Protein AF-A0A423PFV4-F1 (afdb_monomer_lite)

Organism: NCBI:txid856730

Radius of gyration: 37.33 Å; chains: 1; bounding box: 55×30×135 Å

Structure (mmCIF, N/CA/C/O backbone):
data_AF-A0A423PFV4-F1
#
_entry.id   AF-A0A423PFV4-F1
#
loop_
_atom_site.group_PDB
_atom_site.id
_atom_site.type_symbol
_atom_site.label_atom_id
_atom_site.label_alt_id
_atom_site.label_comp_id
_atom_site.label_asym_id
_atom_site.label_entity_id
_atom_site.label_seq_id
_atom_site.pdbx_PDB_ins_code
_atom_site.Cartn_x
_atom_site.Cartn_y
_atom_site.Cartn_z
_atom_site.occupancy
_atom_site.B_iso_or_equiv
_atom_site.auth_seq_id
_atom_site.auth_comp_id
_atom_site.auth_asym_id
_atom_site.auth_atom_id
_atom_site.pdbx_PDB_model_num
ATOM 1 N N . MET A 1 1 ? 31.514 -21.664 -90.591 1.00 40.03 1 MET A N 1
ATOM 2 C CA . MET A 1 1 ? 32.491 -20.873 -89.816 1.00 40.03 1 MET A CA 1
ATOM 3 C C . MET A 1 1 ? 31.878 -20.467 -88.483 1.00 40.03 1 MET A C 1
ATOM 5 O O . MET A 1 1 ? 30.821 -19.861 -88.475 1.00 40.03 1 MET A O 1
ATOM 9 N N . ARG A 1 2 ? 32.569 -20.837 -87.400 1.00 50.03 2 ARG A N 1
ATOM 10 C CA . ARG A 1 2 ? 32.668 -20.169 -86.090 1.00 50.03 2 ARG A CA 1
ATOM 11 C C . ARG A 1 2 ? 31.406 -19.922 -85.230 1.00 50.03 2 ARG A C 1
ATOM 13 O O . ARG A 1 2 ? 30.840 -18.842 -85.202 1.00 50.03 2 ARG A O 1
ATOM 20 N N . ASN A 1 3 ? 31.165 -20.932 -84.391 1.00 45.50 3 ASN A N 1
ATOM 21 C CA . ASN A 1 3 ? 31.137 -20.880 -82.919 1.00 45.50 3 ASN A CA 1
ATOM 22 C C . ASN A 1 3 ? 29.917 -20.310 -82.173 1.00 45.50 3 ASN A C 1
ATOM 24 O O . ASN A 1 3 ? 29.830 -19.129 -81.852 1.00 45.50 3 ASN A O 1
ATOM 28 N N . ARG A 1 4 ? 29.100 -21.278 -81.731 1.00 54.50 4 ARG A N 1
ATOM 29 C CA . ARG A 1 4 ? 28.407 -21.375 -80.436 1.00 54.50 4 ARG A CA 1
ATOM 30 C C . ARG A 1 4 ? 28.974 -20.466 -79.334 1.00 54.50 4 ARG A C 1
ATOM 32 O O . ARG A 1 4 ? 30.129 -20.620 -78.939 1.00 54.50 4 ARG A O 1
ATOM 39 N N . ARG A 1 5 ? 28.084 -19.691 -78.712 1.00 53.75 5 ARG A N 1
ATOM 40 C CA . ARG A 1 5 ? 28.110 -19.421 -77.269 1.00 53.75 5 ARG A CA 1
ATOM 41 C C . ARG A 1 5 ? 26.719 -19.673 -76.694 1.00 53.75 5 ARG A C 1
ATOM 43 O O . ARG A 1 5 ? 25.853 -18.811 -76.685 1.00 53.75 5 ARG A O 1
ATOM 50 N N . ILE A 1 6 ? 26.532 -20.920 -76.272 1.00 57.88 6 ILE A N 1
ATOM 51 C CA . ILE A 1 6 ? 25.675 -21.274 -75.140 1.00 57.88 6 ILE A CA 1
ATOM 52 C C . ILE A 1 6 ? 26.261 -20.539 -73.926 1.00 57.88 6 ILE A C 1
ATOM 54 O O . ILE A 1 6 ? 27.484 -20.503 -73.805 1.00 57.88 6 ILE A O 1
ATOM 58 N N . ILE A 1 7 ? 25.426 -19.953 -73.072 1.00 56.88 7 ILE A N 1
ATOM 59 C CA . ILE A 1 7 ? 25.386 -20.242 -71.630 1.00 56.88 7 ILE A CA 1
ATOM 60 C C . ILE A 1 7 ? 24.150 -19.545 -71.054 1.00 56.88 7 ILE A C 1
ATOM 62 O O . ILE A 1 7 ? 24.036 -18.325 -70.983 1.00 56.88 7 ILE A O 1
ATOM 66 N N . ILE A 1 8 ? 23.207 -20.413 -70.704 1.00 55.19 8 ILE A N 1
ATOM 67 C CA . ILE A 1 8 ? 22.119 -20.227 -69.757 1.00 55.19 8 ILE A CA 1
ATOM 68 C C . ILE A 1 8 ? 22.717 -19.696 -68.450 1.00 55.19 8 ILE A C 1
ATOM 70 O O . ILE A 1 8 ? 23.653 -20.288 -67.921 1.00 55.19 8 ILE A O 1
ATOM 74 N N . GLY A 1 9 ? 22.173 -18.599 -67.934 1.00 46.44 9 GLY A N 1
ATOM 75 C CA . GLY A 1 9 ? 22.637 -17.978 -66.696 1.00 46.44 9 GLY A CA 1
ATOM 76 C C . GLY A 1 9 ? 21.527 -17.213 -65.989 1.00 46.44 9 GLY A C 1
ATOM 77 O O . GLY A 1 9 ? 21.740 -16.089 -65.555 1.00 46.44 9 GLY A O 1
ATOM 78 N N . ALA A 1 10 ? 20.325 -17.791 -65.911 1.00 54.00 10 ALA A N 1
ATOM 79 C CA . ALA A 1 10 ? 19.320 -17.347 -64.950 1.00 54.00 10 ALA A CA 1
ATOM 80 C C . ALA A 1 10 ? 19.696 -17.928 -63.579 1.00 54.00 10 ALA A C 1
ATOM 82 O O . ALA A 1 10 ? 19.162 -18.946 -63.142 1.00 54.00 10 ALA A O 1
ATOM 83 N N . THR A 1 11 ? 20.699 -17.327 -62.943 1.00 52.94 11 THR A N 1
ATOM 84 C CA . THR A 1 11 ? 21.116 -17.693 -61.593 1.00 52.94 11 THR A CA 1
ATOM 85 C C . THR A 1 11 ? 20.102 -17.112 -60.616 1.00 52.94 11 THR A C 1
ATOM 87 O O . THR A 1 11 ? 20.085 -15.912 -60.347 1.00 52.94 11 THR A O 1
ATOM 90 N N . LEU A 1 12 ? 19.235 -17.986 -60.108 1.00 53.91 12 LEU A N 1
ATOM 91 C CA . LEU A 1 12 ? 18.475 -17.792 -58.879 1.00 53.91 12 LEU A CA 1
ATOM 92 C C . LEU A 1 12 ? 19.445 -17.415 -57.751 1.00 53.91 12 LEU A C 1
ATOM 94 O O . LEU A 1 12 ? 20.110 -18.284 -57.189 1.00 53.91 12 LEU A O 1
ATOM 98 N N . VAL A 1 13 ? 19.523 -16.128 -57.409 1.00 54.84 13 VAL A N 1
ATOM 99 C CA . VAL A 1 13 ? 20.066 -15.710 -56.115 1.00 54.84 13 VAL A CA 1
ATOM 100 C C . VAL A 1 13 ? 18.908 -15.679 -55.132 1.00 54.84 13 VAL A C 1
ATOM 102 O O . VAL A 1 13 ? 18.051 -14.798 -55.137 1.00 54.84 13 VAL A O 1
ATOM 105 N N . ALA A 1 14 ? 18.898 -16.756 -54.358 1.00 52.38 14 ALA A N 1
ATOM 106 C CA . ALA A 1 14 ? 18.141 -17.015 -53.156 1.00 52.38 14 ALA A CA 1
ATOM 107 C C . ALA A 1 14 ? 17.881 -15.776 -52.281 1.00 52.38 14 ALA A C 1
ATOM 109 O O . ALA A 1 14 ? 18.788 -15.001 -51.992 1.00 52.38 14 ALA A O 1
ATOM 110 N N . ALA A 1 15 ? 16.643 -15.697 -51.785 1.00 53.16 15 ALA A N 1
ATOM 111 C CA . ALA A 1 15 ? 16.327 -15.354 -50.398 1.00 53.16 15 ALA A CA 1
ATOM 112 C C . ALA A 1 15 ? 17.091 -14.156 -49.794 1.00 53.16 15 ALA A C 1
ATOM 114 O O . ALA A 1 15 ? 17.645 -14.235 -48.702 1.00 53.16 15 ALA A O 1
ATOM 115 N N . GLY A 1 16 ? 17.095 -13.020 -50.487 1.00 49.88 16 GLY A N 1
ATOM 116 C CA . GLY A 1 16 ? 17.572 -11.758 -49.935 1.00 49.88 16 GLY A CA 1
ATOM 117 C C . GLY A 1 16 ? 16.471 -11.051 -49.151 1.00 49.88 16 GLY A C 1
ATOM 118 O O . GLY A 1 16 ? 15.754 -10.236 -49.719 1.00 49.88 16 GLY A O 1
ATOM 119 N N . GLY A 1 17 ? 16.354 -11.339 -47.852 1.00 48.38 17 GLY A N 1
ATOM 120 C CA . GLY A 1 17 ? 15.793 -10.362 -46.914 1.00 48.38 17 GLY A CA 1
ATOM 121 C C . GLY A 1 17 ? 14.373 -10.586 -46.388 1.00 48.38 17 GLY A C 1
ATOM 122 O O . GLY A 1 17 ? 13.693 -9.614 -46.090 1.00 48.38 17 GLY A O 1
ATOM 123 N N . LEU A 1 18 ? 13.968 -11.828 -46.103 1.00 47.91 18 LEU A N 1
ATOM 124 C CA . LEU A 1 18 ? 12.996 -12.097 -45.019 1.00 47.91 18 LEU A CA 1
ATOM 125 C C . LEU A 1 18 ? 13.606 -11.854 -43.612 1.00 47.91 18 LEU A C 1
ATOM 127 O O . LEU A 1 18 ? 13.086 -12.317 -42.607 1.00 47.91 18 LEU A O 1
ATOM 131 N N . LEU A 1 19 ? 14.719 -11.115 -43.527 1.00 53.31 19 LEU A N 1
ATOM 132 C CA . LEU A 1 19 ? 15.426 -10.751 -42.293 1.00 53.31 19 LEU A CA 1
ATOM 133 C C . LEU A 1 19 ? 14.998 -9.372 -41.751 1.00 53.31 19 LEU A C 1
ATOM 135 O O . LEU A 1 19 ? 15.660 -8.821 -40.880 1.00 53.31 19 LEU A O 1
ATOM 139 N N . GLY A 1 20 ? 13.916 -8.793 -42.284 1.00 48.53 20 GLY A N 1
ATOM 140 C CA . GLY A 1 20 ? 13.358 -7.510 -41.831 1.00 48.53 20 GLY A CA 1
ATOM 141 C C . GLY A 1 20 ? 12.193 -7.633 -40.846 1.00 48.53 20 GLY A C 1
ATOM 142 O O . GLY A 1 20 ? 11.811 -6.647 -40.226 1.00 48.53 20 GLY A O 1
ATOM 143 N N . THR A 1 21 ? 11.641 -8.830 -40.668 1.00 51.78 21 THR A N 1
ATOM 144 C CA . THR A 1 21 ? 10.701 -9.127 -39.588 1.00 51.78 21 THR A CA 1
ATOM 145 C C . THR A 1 21 ? 11.413 -10.068 -38.640 1.00 51.78 21 THR A C 1
ATOM 147 O O . THR A 1 21 ? 11.159 -11.271 -38.642 1.00 51.78 21 THR A O 1
ATOM 150 N N . GLY A 1 22 ? 12.336 -9.530 -37.836 1.00 50.84 22 GLY A N 1
ATOM 151 C CA . GLY A 1 22 ? 12.558 -10.132 -36.530 1.00 50.84 22 GLY A CA 1
ATOM 152 C C . GLY A 1 22 ? 11.166 -10.283 -35.941 1.00 50.84 22 GLY A C 1
ATOM 153 O O . GLY A 1 22 ? 10.487 -9.282 -35.704 1.00 50.84 22 GLY A O 1
ATOM 154 N N . THR A 1 23 ? 10.680 -11.521 -35.882 1.00 50.44 23 THR A N 1
ATOM 155 C CA . THR A 1 23 ? 9.460 -11.870 -35.174 1.00 50.44 23 THR A CA 1
ATOM 156 C C . THR A 1 23 ? 9.507 -11.075 -33.886 1.00 50.44 23 THR A C 1
ATOM 158 O O . THR A 1 23 ? 10.529 -11.099 -33.197 1.00 50.44 23 THR A O 1
ATOM 161 N N . ALA A 1 24 ? 8.467 -10.294 -33.615 1.00 55.41 24 ALA A N 1
ATOM 162 C CA . ALA A 1 24 ? 8.309 -9.615 -32.346 1.00 55.41 24 ALA A CA 1
ATOM 163 C C . ALA A 1 24 ? 8.120 -10.686 -31.255 1.00 55.41 24 ALA A C 1
ATOM 165 O O . ALA A 1 24 ? 7.041 -10.832 -30.701 1.00 55.41 24 ALA A O 1
ATOM 166 N N . LEU A 1 25 ? 9.169 -11.461 -30.969 1.00 58.56 25 LEU A N 1
ATOM 167 C CA . LEU A 1 25 ? 9.306 -12.415 -29.870 1.00 58.56 25 LEU A CA 1
ATOM 168 C C . LEU A 1 25 ? 9.602 -11.628 -28.590 1.00 58.56 25 LEU A C 1
ATOM 170 O O . LEU A 1 25 ? 10.516 -11.933 -27.837 1.00 58.56 25 LEU A O 1
ATOM 174 N N . GLY A 1 26 ? 8.921 -10.497 -28.421 1.00 66.94 26 GLY A N 1
ATOM 175 C CA . GLY A 1 26 ? 9.144 -9.588 -27.318 1.00 66.94 26 GLY A CA 1
ATOM 176 C C . GLY A 1 26 ? 8.189 -9.922 -26.192 1.00 66.94 26 GLY A C 1
ATOM 177 O O . GLY A 1 26 ? 7.094 -9.354 -26.169 1.00 66.94 26 GLY A O 1
ATOM 178 N N . TYR A 1 27 ? 8.625 -10.788 -25.274 1.00 85.81 27 TYR A N 1
ATOM 179 C CA . TYR A 1 27 ? 7.852 -11.292 -24.136 1.00 85.81 27 TYR A CA 1
ATOM 180 C C . TYR A 1 27 ? 6.508 -11.911 -24.564 1.00 85.81 27 TYR A C 1
ATOM 182 O O . TYR A 1 27 ? 5.497 -11.206 -24.677 1.00 85.81 27 TYR A O 1
ATOM 190 N N . ASP A 1 28 ? 6.515 -13.225 -24.813 1.00 93.19 28 ASP A N 1
ATOM 191 C CA . ASP A 1 28 ? 5.327 -14.032 -25.145 1.00 93.19 28 ASP A CA 1
ATOM 192 C C . ASP A 1 28 ? 4.762 -14.825 -23.949 1.00 93.19 28 ASP A C 1
ATOM 194 O O . ASP A 1 28 ? 3.691 -15.423 -24.051 1.00 93.19 28 ASP A O 1
ATOM 198 N N . GLY A 1 29 ? 5.456 -14.781 -22.806 1.00 94.06 29 GLY A N 1
ATOM 199 C CA . GLY A 1 29 ? 5.053 -15.424 -21.557 1.00 94.06 29 GLY A CA 1
ATOM 200 C C . GLY A 1 29 ? 5.352 -16.923 -21.474 1.00 94.06 29 GLY A C 1
ATOM 201 O O . GLY A 1 29 ? 4.855 -17.572 -20.557 1.00 94.06 29 GLY A O 1
ATOM 202 N N . THR A 1 30 ? 6.127 -17.485 -22.407 1.00 94.19 30 THR A N 1
ATOM 203 C CA . THR A 1 30 ? 6.438 -18.926 -22.447 1.00 94.19 30 THR A CA 1
ATOM 204 C C . THR A 1 30 ? 7.862 -19.274 -22.017 1.00 94.19 30 THR A C 1
ATOM 206 O O . THR A 1 30 ? 8.136 -20.432 -21.700 1.00 94.19 30 THR A O 1
ATOM 209 N N . ASN A 1 31 ? 8.761 -18.289 -21.968 1.00 93.19 31 ASN A N 1
ATOM 210 C CA . ASN A 1 31 ? 10.117 -18.456 -21.463 1.00 93.19 31 ASN A CA 1
ATOM 211 C C . ASN A 1 31 ? 10.148 -18.186 -19.953 1.00 93.19 31 ASN A C 1
ATOM 213 O O . ASN A 1 31 ? 9.885 -17.066 -19.521 1.00 93.19 31 ASN A O 1
ATOM 217 N N . CYS A 1 32 ? 10.438 -19.212 -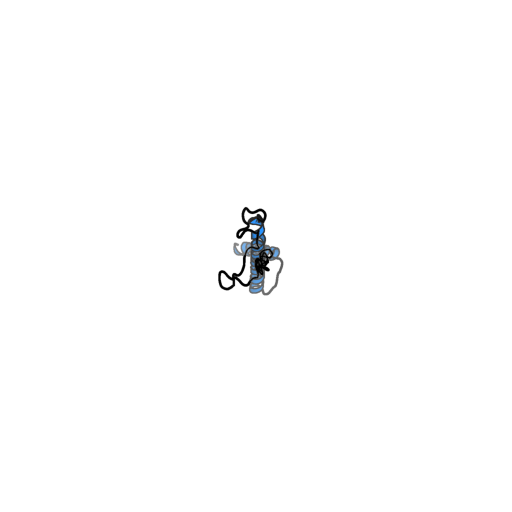19.153 1.00 95.25 32 CYS A N 1
ATOM 218 C CA . CYS A 1 32 ? 10.440 -19.115 -17.695 1.00 95.25 32 CYS A CA 1
ATOM 219 C C . CYS A 1 32 ? 11.842 -19.355 -17.132 1.00 95.25 32 CYS A C 1
ATOM 221 O O . CYS A 1 32 ? 12.425 -20.410 -17.382 1.00 95.25 32 CYS A O 1
ATOM 223 N N . GLU A 1 33 ? 12.355 -18.394 -16.358 1.00 94.62 33 GLU A N 1
ATOM 224 C CA . GLU A 1 33 ? 13.633 -18.510 -15.638 1.00 94.62 33 GLU A CA 1
ATOM 225 C C . GLU A 1 33 ? 13.556 -19.634 -14.597 1.00 94.62 33 GLU A C 1
ATOM 227 O O . GLU A 1 33 ? 14.447 -20.476 -14.487 1.00 94.62 33 GLU A O 1
ATOM 232 N N . GLU A 1 34 ? 12.427 -19.689 -13.893 1.00 96.75 34 GLU A N 1
ATOM 233 C CA . GLU A 1 34 ? 12.075 -20.732 -12.940 1.00 96.75 34 GLU A CA 1
ATOM 234 C C . GLU A 1 34 ? 10.555 -21.000 -12.967 1.00 96.75 34 GLU A C 1
ATOM 236 O O . GLU A 1 34 ? 9.790 -20.200 -13.521 1.00 96.75 34 GLU A O 1
ATOM 241 N N . PRO A 1 35 ? 10.065 -22.130 -12.414 1.00 97.88 35 PRO A N 1
ATOM 242 C CA . PRO A 1 35 ? 8.638 -22.447 -12.420 1.00 97.88 35 PRO A CA 1
ATOM 243 C C . PRO A 1 35 ? 7.779 -21.333 -11.799 1.00 97.88 35 PRO A C 1
ATOM 245 O O . PRO A 1 35 ? 7.847 -21.073 -10.603 1.00 97.88 35 PRO A O 1
ATOM 248 N N . GLY A 1 36 ? 6.930 -20.702 -12.617 1.00 96.81 36 GLY A N 1
ATOM 249 C CA . GLY A 1 36 ? 6.053 -19.598 -12.204 1.00 96.81 36 GLY A CA 1
ATOM 250 C C . GLY A 1 36 ? 6.626 -18.192 -12.430 1.00 96.81 36 GLY A C 1
ATOM 251 O O . GLY A 1 36 ? 5.881 -17.223 -12.291 1.00 96.81 36 GLY A O 1
ATOM 252 N N . MET A 1 37 ? 7.893 -18.067 -12.842 1.00 96.56 37 MET A N 1
ATOM 253 C CA . MET A 1 37 ? 8.542 -16.798 -13.184 1.00 96.56 37 MET A CA 1
ATOM 254 C C . MET A 1 37 ? 8.882 -16.761 -14.679 1.00 96.56 37 MET A C 1
ATOM 256 O O . MET A 1 37 ? 9.948 -17.197 -15.102 1.00 96.56 37 MET A O 1
ATOM 260 N N . CYS A 1 38 ? 7.955 -16.237 -15.483 1.00 96.19 38 CYS A N 1
ATOM 261 C CA . CYS A 1 38 ? 8.095 -16.157 -16.946 1.00 96.19 38 CYS A CA 1
ATOM 262 C C . CYS A 1 38 ? 8.195 -14.724 -17.470 1.00 96.19 38 CYS A C 1
ATOM 264 O O . CYS A 1 38 ? 7.923 -14.469 -18.637 1.00 96.19 38 CYS A O 1
ATOM 266 N N . TRP A 1 39 ? 8.492 -13.770 -16.585 1.00 96.00 39 TRP A N 1
ATOM 267 C CA . TRP A 1 39 ? 8.574 -12.358 -16.935 1.00 96.00 39 TRP A CA 1
ATOM 268 C C . TRP A 1 39 ? 9.859 -12.058 -17.713 1.00 96.00 39 TRP A C 1
ATOM 270 O O . TRP A 1 39 ? 10.937 -12.485 -17.315 1.00 96.00 39 TRP A O 1
ATOM 280 N N . GLU A 1 40 ? 9.746 -11.261 -18.777 1.00 94.62 40 GLU A N 1
ATOM 281 C CA . GLU A 1 40 ? 10.882 -10.764 -19.559 1.00 94.62 40 GLU A CA 1
ATOM 282 C C . GLU A 1 40 ? 10.665 -9.283 -19.924 1.00 94.62 40 GLU A C 1
ATOM 284 O O . GLU A 1 40 ? 9.528 -8.870 -20.205 1.00 94.62 40 GLU A O 1
ATOM 289 N N . PRO A 1 41 ? 11.724 -8.454 -19.996 1.00 95.06 41 PRO A N 1
ATOM 290 C CA . P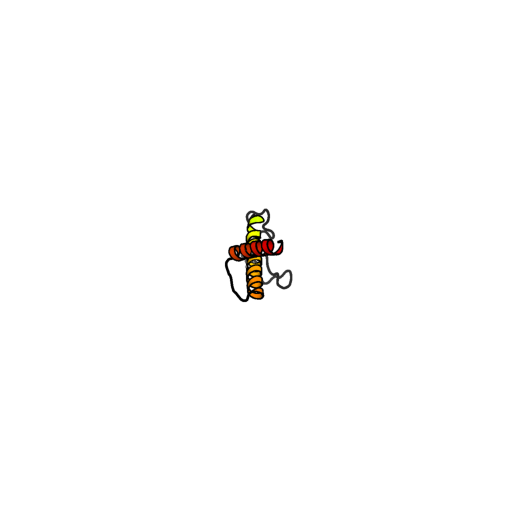RO A 1 41 ? 11.594 -7.103 -20.518 1.00 95.06 41 PRO A CA 1
ATOM 291 C C . PRO A 1 41 ? 11.298 -7.141 -22.022 1.00 95.06 41 PRO A C 1
ATOM 293 O O . PRO A 1 41 ? 11.923 -7.866 -22.798 1.00 95.06 41 PRO A O 1
ATOM 296 N N . LYS A 1 42 ? 10.360 -6.306 -22.477 1.00 92.94 42 LYS A N 1
ATOM 297 C CA . LYS A 1 42 ? 10.120 -6.137 -23.917 1.00 92.94 42 LYS A CA 1
ATOM 298 C C . LYS A 1 42 ? 11.356 -5.545 -24.612 1.00 92.94 42 LYS A C 1
ATOM 300 O O . LYS A 1 42 ? 12.089 -4.776 -23.988 1.00 92.94 42 LYS A O 1
ATOM 305 N N . PRO A 1 43 ? 11.565 -5.809 -25.917 1.00 92.88 43 PRO A N 1
ATOM 306 C CA . PRO A 1 43 ? 12.660 -5.212 -26.672 1.00 92.88 43 PRO A CA 1
ATOM 307 C C . PRO A 1 43 ? 12.694 -3.685 -26.511 1.00 92.88 43 PRO A C 1
ATOM 309 O O . PRO A 1 43 ? 11.698 -3.004 -26.755 1.00 92.88 43 PRO A O 1
ATOM 312 N N . GLY A 1 44 ? 13.837 -3.151 -26.073 1.00 92.62 44 GLY A N 1
ATOM 313 C CA . GLY A 1 44 ? 14.024 -1.718 -25.808 1.00 92.62 44 GLY A CA 1
ATOM 314 C C . GLY A 1 44 ? 13.629 -1.241 -24.401 1.00 92.62 44 GLY A C 1
ATOM 315 O O . GLY A 1 44 ? 13.745 -0.044 -24.127 1.00 92.62 44 GLY A O 1
ATOM 316 N N . TYR A 1 45 ? 13.195 -2.136 -23.508 1.00 95.56 45 TYR A N 1
ATOM 317 C CA . TYR A 1 45 ? 12.939 -1.847 -22.092 1.00 95.56 45 TYR A CA 1
ATOM 318 C C . TYR A 1 45 ? 14.016 -2.476 -21.198 1.00 95.56 45 TYR A C 1
ATOM 320 O O . TYR A 1 45 ? 14.568 -3.517 -21.553 1.00 95.56 45 TYR A O 1
ATOM 328 N N . PRO A 1 46 ? 14.356 -1.844 -20.060 1.00 96.62 46 PRO A N 1
ATOM 329 C CA . PRO A 1 46 ? 15.366 -2.376 -19.161 1.00 96.62 46 PRO A CA 1
ATOM 330 C C . PRO A 1 46 ? 14.802 -3.519 -18.309 1.00 96.62 46 PRO A C 1
ATOM 332 O O . PRO A 1 46 ? 13.619 -3.538 -17.979 1.00 96.62 46 PRO A O 1
ATOM 335 N N . GLU A 1 47 ? 15.679 -4.431 -17.904 1.00 96.00 47 GLU A N 1
ATOM 336 C CA . GLU A 1 47 ? 15.366 -5.513 -16.965 1.00 96.00 47 GLU A CA 1
ATOM 337 C C . GLU A 1 47 ? 15.100 -4.986 -15.542 1.00 96.00 47 GLU A C 1
ATOM 339 O O . GLU A 1 47 ? 14.203 -5.458 -14.852 1.00 96.00 47 GLU A O 1
ATOM 344 N N . LYS A 1 48 ? 15.825 -3.940 -15.121 1.00 97.69 48 LYS A N 1
ATOM 345 C CA . LYS A 1 48 ? 15.579 -3.205 -13.872 1.00 97.69 48 LYS A CA 1
ATOM 346 C C . LYS A 1 48 ? 15.208 -1.761 -14.176 1.00 97.69 48 LYS A C 1
ATOM 348 O O . LYS A 1 48 ? 15.887 -1.091 -14.951 1.00 97.69 48 LYS A O 1
ATOM 353 N N . ILE A 1 49 ? 14.133 -1.278 -13.557 1.00 97.75 49 ILE A N 1
ATOM 354 C CA . ILE A 1 49 ? 13.603 0.069 -13.818 1.00 97.75 49 ILE A CA 1
ATOM 355 C C . ILE A 1 49 ? 14.195 1.151 -12.908 1.00 97.75 49 ILE A C 1
ATOM 357 O O . ILE A 1 49 ? 14.110 2.324 -13.267 1.00 97.75 49 ILE A O 1
ATOM 361 N N . GLU A 1 50 ? 14.816 0.780 -11.785 1.00 97.88 50 GLU A N 1
ATOM 362 C CA . GLU A 1 50 ? 15.490 1.710 -10.868 1.00 97.88 50 GLU A CA 1
ATOM 363 C C . GLU A 1 50 ? 16.589 2.500 -11.601 1.00 97.88 50 GLU A C 1
ATOM 365 O O . GLU A 1 50 ? 17.402 1.932 -12.333 1.00 97.88 50 GLU A O 1
ATOM 370 N N . GLY A 1 51 ? 16.576 3.829 -11.469 1.00 97.25 51 GLY A N 1
ATOM 371 C CA . GLY A 1 51 ? 17.494 4.737 -12.163 1.00 97.25 51 GLY A CA 1
ATOM 372 C C . GLY A 1 51 ? 17.224 4.930 -13.663 1.00 97.25 51 GLY A C 1
ATOM 373 O O . GLY A 1 51 ? 17.866 5.769 -14.298 1.00 97.25 51 GLY A O 1
ATOM 374 N N . SER A 1 52 ? 16.272 4.200 -14.253 1.00 98.12 52 SER A N 1
ATOM 375 C CA . SER A 1 52 ? 15.882 4.368 -15.656 1.00 98.12 52 SER A CA 1
ATOM 376 C C . SER A 1 52 ? 14.906 5.538 -15.847 1.00 98.12 52 SER A C 1
ATOM 378 O O . SER A 1 52 ? 14.362 6.100 -14.897 1.00 98.12 52 SER A O 1
ATOM 380 N N . LYS A 1 53 ? 14.581 5.867 -17.104 1.00 97.69 53 LYS A N 1
ATOM 381 C CA . LYS A 1 53 ? 13.490 6.813 -17.412 1.00 97.69 53 LYS A CA 1
ATOM 382 C C . LYS A 1 53 ? 12.092 6.309 -17.005 1.00 97.69 53 LYS A C 1
ATOM 384 O O . LYS A 1 53 ? 11.137 7.071 -17.098 1.00 97.69 53 LYS A O 1
ATOM 389 N N . TYR A 1 54 ? 11.976 5.038 -16.614 1.00 97.75 54 TYR A N 1
ATOM 390 C CA . TYR A 1 54 ? 10.747 4.391 -16.151 1.00 97.75 54 TYR A CA 1
ATOM 391 C C . TYR A 1 54 ? 10.740 4.151 -14.631 1.00 97.75 54 TYR A C 1
ATOM 393 O O . TYR A 1 54 ? 9.858 3.453 -14.140 1.00 97.75 54 TYR A O 1
ATOM 401 N N . ASP A 1 55 ? 11.718 4.687 -13.894 1.00 98.38 55 ASP A N 1
ATOM 402 C CA . ASP A 1 55 ? 11.781 4.575 -12.436 1.00 98.38 55 ASP A CA 1
ATOM 403 C C . ASP A 1 55 ? 10.550 5.243 -11.783 1.00 98.38 55 ASP A C 1
ATOM 405 O O . ASP A 1 55 ? 10.352 6.452 -11.970 1.00 98.38 55 ASP A O 1
ATOM 409 N N . PRO A 1 56 ? 9.716 4.500 -11.025 1.00 97.75 56 PRO A N 1
ATOM 410 C CA . PRO A 1 56 ? 8.498 5.036 -10.426 1.00 97.75 56 PRO A CA 1
ATOM 411 C C . PRO A 1 56 ? 8.755 5.908 -9.192 1.00 97.75 56 PRO A C 1
ATOM 413 O O . PRO A 1 56 ? 7.854 6.643 -8.789 1.00 97.75 56 PRO A O 1
ATOM 416 N N . LYS A 1 57 ? 9.953 5.838 -8.587 1.00 97.75 57 LYS A N 1
ATOM 417 C CA . LYS A 1 57 ? 10.368 6.656 -7.432 1.00 97.75 57 LYS A CA 1
ATOM 418 C C . LYS A 1 57 ? 9.332 6.696 -6.303 1.00 97.75 57 LYS A C 1
ATOM 420 O O . LYS A 1 57 ? 9.021 7.760 -5.765 1.00 97.75 57 LYS A O 1
ATOM 425 N N . HIS A 1 58 ? 8.761 5.539 -5.969 1.00 97.94 58 HIS A N 1
ATOM 426 C CA . HIS A 1 58 ? 7.780 5.443 -4.893 1.00 97.94 58 HIS A CA 1
ATOM 427 C C . HIS A 1 58 ? 8.376 5.916 -3.564 1.00 97.94 58 HIS A C 1
ATOM 429 O O . HIS A 1 58 ? 9.498 5.559 -3.211 1.00 97.94 58 HIS A O 1
ATOM 435 N N . SER A 1 59 ? 7.603 6.699 -2.811 1.00 98.12 59 SER A N 1
ATOM 436 C CA . SER A 1 59 ? 7.960 7.043 -1.437 1.00 98.12 59 SER A CA 1
ATOM 437 C C . SER A 1 59 ? 7.716 5.843 -0.527 1.00 98.12 59 SER A C 1
ATOM 439 O O . SER A 1 59 ? 6.605 5.309 -0.500 1.00 98.12 59 SER A O 1
ATOM 441 N N . GLU A 1 60 ? 8.714 5.468 0.269 1.00 97.81 60 GLU A N 1
ATOM 442 C CA . GLU A 1 60 ? 8.583 4.418 1.285 1.00 97.81 60 GLU A CA 1
ATOM 443 C C . GLU A 1 60 ? 7.445 4.723 2.272 1.00 97.81 60 GLU A C 1
ATOM 445 O O . GLU A 1 60 ? 6.647 3.845 2.602 1.00 97.81 60 GLU 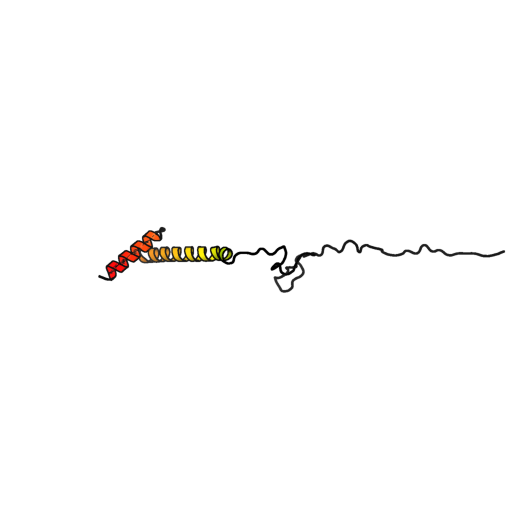A O 1
ATOM 450 N N . SER A 1 61 ? 7.295 5.992 2.670 1.00 97.56 61 SER A N 1
ATOM 451 C CA . SER A 1 61 ? 6.222 6.406 3.578 1.00 97.56 61 SER A CA 1
ATOM 452 C C . SER A 1 61 ? 4.827 6.208 2.984 1.00 97.56 61 SER A C 1
ATOM 454 O O . SER A 1 61 ? 3.904 5.866 3.713 1.00 97.56 61 SER A O 1
ATOM 456 N N . GLU A 1 62 ? 4.653 6.369 1.669 1.00 98.38 62 GLU A N 1
ATOM 457 C CA . GLU A 1 62 ? 3.355 6.163 1.015 1.00 98.38 62 GLU A CA 1
ATOM 458 C C . GLU A 1 62 ? 3.033 4.675 0.862 1.00 98.38 62 GLU A C 1
ATOM 460 O O . GLU A 1 62 ? 1.899 4.263 1.108 1.00 98.38 62 GLU A O 1
ATOM 465 N N . LEU A 1 63 ? 4.032 3.854 0.516 1.00 98.25 63 LEU A N 1
ATOM 466 C CA . LEU A 1 63 ? 3.859 2.403 0.410 1.00 98.25 63 LEU A CA 1
ATOM 467 C C . LEU A 1 63 ? 3.452 1.774 1.754 1.00 98.25 63 LEU A C 1
ATOM 469 O O . LEU A 1 63 ? 2.639 0.846 1.781 1.00 98.25 63 LEU A O 1
ATOM 473 N N . ASN A 1 64 ? 3.945 2.316 2.870 1.00 98.31 64 ASN A N 1
ATOM 474 C CA . ASN A 1 64 ? 3.690 1.782 4.208 1.00 98.31 64 ASN A CA 1
ATOM 475 C C . ASN A 1 64 ? 2.297 2.110 4.778 1.00 98.31 64 ASN A C 1
ATOM 477 O O . ASN A 1 64 ? 1.804 1.360 5.628 1.00 98.31 64 ASN A O 1
ATOM 481 N N . LYS A 1 65 ? 1.602 3.144 4.276 1.00 98.44 65 LYS A N 1
ATOM 482 C CA . LYS A 1 65 ? 0.288 3.581 4.803 1.00 98.44 65 LYS A CA 1
ATOM 483 C C . LYS A 1 65 ? -0.766 2.478 4.845 1.00 98.44 65 LYS A C 1
ATOM 485 O O . LYS A 1 65 ? -1.595 2.447 5.752 1.00 98.44 65 LYS A O 1
ATOM 490 N N . GLN A 1 66 ? -0.755 1.566 3.872 1.00 98.50 66 GLN A N 1
ATOM 491 C CA . GLN A 1 66 ? -1.715 0.458 3.834 1.00 98.50 66 GLN A CA 1
ATOM 492 C C . GLN A 1 66 ? -1.534 -0.478 5.035 1.00 98.50 66 GLN A C 1
ATOM 494 O O . GLN A 1 66 ? -2.511 -0.832 5.694 1.00 98.50 66 GLN A O 1
ATOM 499 N N . GLN A 1 67 ? -0.288 -0.827 5.368 1.00 98.56 67 GLN A N 1
ATOM 500 C CA . GLN A 1 67 ? -0.002 -1.676 6.525 1.00 98.56 67 GLN A CA 1
ATOM 501 C C . GLN A 1 67 ? -0.325 -0.963 7.841 1.00 98.56 67 GLN A C 1
ATOM 503 O O . GLN A 1 67 ? -0.878 -1.574 8.750 1.00 98.56 67 GLN A O 1
ATOM 508 N N . GLU A 1 68 ? -0.013 0.328 7.952 1.00 98.44 68 GLU A N 1
ATOM 509 C CA . GLU A 1 68 ? -0.351 1.134 9.133 1.00 98.44 68 GLU A CA 1
ATOM 510 C C . GLU A 1 68 ? -1.865 1.221 9.351 1.00 98.44 68 GLU A C 1
ATOM 512 O O . GLU A 1 68 ? -2.346 1.023 10.468 1.00 98.44 68 GLU A O 1
ATOM 517 N N . SER A 1 69 ? -2.627 1.432 8.273 1.00 98.50 69 SER A N 1
ATOM 518 C CA . SER A 1 69 ? -4.089 1.422 8.306 1.00 98.50 69 SER A CA 1
ATOM 519 C C . SER A 1 69 ? -4.633 0.079 8.798 1.00 98.50 69 SER A C 1
ATOM 521 O O . SER A 1 69 ? -5.468 0.051 9.704 1.00 98.50 69 SER A O 1
ATOM 523 N N . ILE A 1 70 ? -4.112 -1.036 8.269 1.00 98.75 70 ILE A N 1
ATOM 524 C CA . ILE A 1 70 ? -4.507 -2.390 8.680 1.00 98.75 70 ILE A CA 1
ATOM 525 C C . ILE A 1 70 ? -4.200 -2.631 10.157 1.00 98.75 70 ILE A C 1
ATOM 527 O O . ILE A 1 70 ? -5.105 -3.022 10.888 1.00 98.75 70 ILE A O 1
ATOM 531 N N . ARG A 1 71 ? -2.997 -2.301 10.640 1.00 98.69 71 ARG A N 1
ATOM 532 C CA . ARG A 1 71 ? -2.651 -2.428 12.0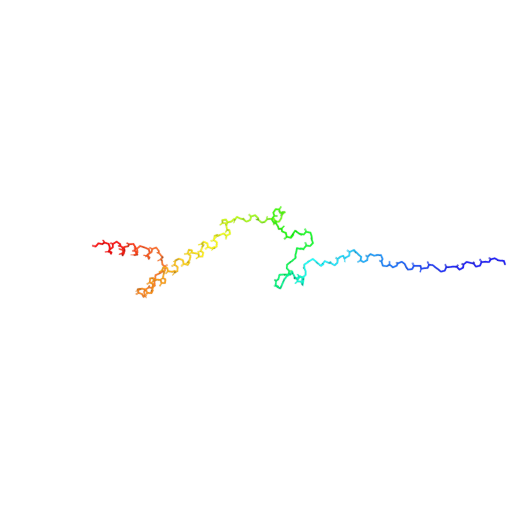69 1.00 98.69 71 ARG A CA 1
ATOM 533 C C . ARG A 1 71 ? -3.586 -1.607 12.957 1.00 98.69 71 ARG A C 1
ATOM 535 O O . ARG A 1 71 ? -4.018 -2.072 14.010 1.00 98.69 71 ARG A O 1
ATOM 542 N N . GLY A 1 72 ? -3.940 -0.396 12.523 1.00 98.25 72 GLY A N 1
ATOM 543 C CA . GLY A 1 72 ? -4.928 0.435 13.208 1.00 98.25 72 GLY A CA 1
ATOM 544 C C . GLY A 1 72 ? -6.313 -0.221 13.250 1.00 98.25 72 GLY A C 1
ATOM 545 O O . GLY A 1 72 ? -6.962 -0.220 14.295 1.00 98.25 72 GLY A O 1
ATOM 546 N N . MET A 1 73 ? -6.764 -0.812 12.139 1.00 98.69 73 MET A N 1
ATOM 547 C CA . MET A 1 73 ? -8.027 -1.558 12.078 1.00 98.69 73 MET A CA 1
ATOM 548 C C . MET A 1 73 ? -8.011 -2.798 12.978 1.00 98.69 73 MET A C 1
ATOM 550 O O . MET A 1 73 ? -8.963 -3.012 13.726 1.00 98.69 73 MET A O 1
ATOM 554 N N . GLU A 1 74 ? -6.933 -3.580 12.952 1.00 98.69 74 GLU A N 1
ATOM 555 C CA . GLU A 1 74 ? -6.751 -4.777 13.776 1.00 98.69 74 GLU A CA 1
ATOM 556 C C . GLU A 1 74 ? -6.756 -4.442 15.266 1.00 98.69 74 GLU A C 1
ATOM 558 O O . GLU A 1 74 ? -7.489 -5.078 16.024 1.00 98.69 74 GLU A O 1
ATOM 563 N N . LYS A 1 75 ? -6.031 -3.392 15.683 1.00 98.19 75 LYS A N 1
ATOM 564 C CA . LYS A 1 75 ? -6.051 -2.905 17.070 1.00 98.19 75 LYS A CA 1
ATOM 565 C C . LYS A 1 75 ? -7.475 -2.556 17.503 1.00 98.19 75 LYS A C 1
ATOM 567 O O . LYS A 1 75 ? -7.939 -3.033 18.535 1.00 98.19 75 LYS A O 1
ATOM 572 N N . ARG A 1 76 ? -8.194 -1.766 16.697 1.00 98.38 76 ARG A N 1
ATOM 573 C CA . ARG A 1 76 ? -9.579 -1.379 17.004 1.00 98.38 76 ARG A CA 1
ATOM 574 C C . ARG A 1 76 ? -10.517 -2.587 17.080 1.00 98.38 76 ARG A C 1
ATOM 576 O O . ARG A 1 76 ? -11.332 -2.668 17.991 1.00 98.38 76 ARG A O 1
ATOM 583 N N . ASN A 1 77 ? -10.385 -3.554 16.175 1.00 98.44 77 ASN A N 1
ATOM 584 C CA . ASN A 1 77 ? -11.198 -4.773 16.201 1.00 98.44 77 ASN A CA 1
ATOM 585 C C . ASN A 1 77 ? -10.890 -5.657 17.414 1.00 98.44 77 ASN A C 1
ATOM 587 O O . ASN A 1 77 ? -11.815 -6.212 18.003 1.00 98.44 77 ASN A O 1
ATOM 591 N N . ALA A 1 78 ? -9.623 -5.757 17.818 1.00 98.00 78 ALA A N 1
ATOM 592 C CA . ALA A 1 78 ? -9.234 -6.485 19.019 1.00 98.00 78 ALA A CA 1
ATOM 593 C C . ALA A 1 78 ? -9.886 -5.888 20.276 1.00 98.00 78 ALA A C 1
ATOM 595 O O . ALA A 1 78 ? -10.408 -6.645 21.093 1.00 98.00 78 ALA A O 1
ATOM 596 N N . MET A 1 79 ? -9.930 -4.554 20.395 1.00 97.12 79 MET A N 1
ATOM 597 C CA . MET A 1 79 ? -10.610 -3.871 21.506 1.00 97.12 79 MET A CA 1
ATOM 598 C C . MET A 1 79 ? -12.103 -4.212 21.554 1.00 97.12 79 MET A C 1
ATOM 600 O O . MET A 1 79 ? -12.597 -4.654 22.589 1.00 97.12 79 MET A O 1
ATOM 604 N N . ARG A 1 80 ? -12.800 -4.106 20.415 1.00 98.31 80 ARG A N 1
ATOM 605 C CA . ARG A 1 80 ? -14.233 -4.438 20.314 1.00 98.31 80 ARG A CA 1
ATOM 606 C C . ARG A 1 80 ? -14.523 -5.884 20.699 1.00 98.31 80 ARG A C 1
ATOM 608 O O . ARG A 1 80 ? -15.415 -6.154 21.494 1.00 98.31 80 ARG A O 1
ATOM 615 N N . VAL A 1 81 ? -13.756 -6.826 20.145 1.00 98.38 81 VAL A N 1
ATOM 616 C CA . VAL A 1 81 ? -13.949 -8.260 20.403 1.00 98.38 81 VAL A CA 1
ATOM 617 C C . VAL A 1 81 ? -13.628 -8.609 21.852 1.00 98.38 81 VAL A C 1
ATOM 619 O O . VAL A 1 81 ? -14.312 -9.456 22.422 1.00 98.38 81 VAL A O 1
ATOM 622 N N . LYS A 1 82 ? -12.609 -7.982 22.451 1.00 96.94 82 LYS A N 1
ATOM 623 C CA . LYS A 1 82 ? -12.291 -8.166 23.870 1.00 96.94 82 LYS A CA 1
ATOM 624 C C . LYS A 1 82 ? -13.470 -7.727 24.741 1.00 96.94 82 LYS A C 1
ATOM 626 O O . LYS A 1 82 ? -13.974 -8.554 25.490 1.00 96.94 82 LYS A O 1
ATOM 631 N N . HIS A 1 83 ? -13.950 -6.494 24.562 1.00 96.38 83 HIS A N 1
ATOM 632 C CA . HIS A 1 83 ? -15.089 -5.972 25.318 1.00 96.38 83 HIS A CA 1
ATOM 633 C C . HIS A 1 83 ? -16.323 -6.868 25.162 1.00 96.38 83 HIS A C 1
ATOM 635 O O . HIS A 1 83 ? -16.858 -7.352 26.151 1.00 96.38 83 HIS A O 1
ATOM 641 N N . PHE A 1 84 ? -16.698 -7.199 23.922 1.00 98.00 84 PHE A N 1
ATOM 642 C CA . PHE A 1 84 ? -17.862 -8.046 23.654 1.00 98.00 84 PHE A CA 1
ATOM 643 C C . PHE A 1 84 ? -17.770 -9.429 24.314 1.00 98.00 84 PHE A C 1
ATOM 645 O O . PHE A 1 84 ? -18.777 -9.965 24.769 1.00 98.00 84 PHE A O 1
ATOM 652 N N . LYS A 1 85 ? -16.571 -10.021 24.392 1.00 98.06 85 LYS A N 1
ATOM 653 C CA . LYS A 1 85 ? -16.361 -11.299 25.090 1.00 98.06 85 LYS A CA 1
ATOM 654 C C . LYS A 1 85 ? -16.499 -11.183 26.606 1.00 98.06 85 LYS A C 1
ATOM 656 O O . LYS A 1 85 ? -16.907 -12.155 27.234 1.00 98.06 85 LYS A O 1
ATOM 661 N N . GLU A 1 86 ? -16.100 -10.054 27.180 1.00 95.75 86 GLU A N 1
ATOM 662 C CA . GLU A 1 86 ? -16.097 -9.822 28.626 1.00 95.75 86 GLU A CA 1
ATOM 663 C C . GLU A 1 86 ? -17.485 -9.417 29.140 1.00 95.75 86 GLU A C 1
ATOM 665 O O . GLU A 1 86 ? -17.901 -9.890 30.196 1.00 95.75 86 GLU A O 1
ATOM 670 N N . THR A 1 87 ? -18.218 -8.591 28.388 1.00 95.75 87 THR A N 1
ATOM 671 C CA . THR A 1 87 ? -19.501 -8.008 28.818 1.00 95.75 87 THR A CA 1
ATOM 672 C C . THR A 1 87 ? -20.720 -8.680 28.192 1.00 95.75 87 THR A C 1
ATOM 674 O O . THR A 1 87 ? -21.784 -8.717 28.803 1.00 95.75 87 THR A O 1
ATOM 677 N N . GLY A 1 88 ? -20.581 -9.232 26.983 1.00 97.31 88 GLY A N 1
ATOM 678 C CA . GLY A 1 88 ? -21.708 -9.677 26.160 1.00 97.31 88 GLY A CA 1
ATOM 679 C C . GLY A 1 88 ? -22.384 -8.554 25.362 1.00 97.31 88 GLY A C 1
ATOM 680 O O . GLY A 1 88 ? -23.251 -8.852 24.541 1.00 97.31 88 GLY A O 1
ATOM 681 N N . ASP A 1 89 ? -21.956 -7.299 25.538 1.00 96.56 89 ASP A N 1
ATOM 682 C CA . ASP A 1 89 ? -22.494 -6.125 24.849 1.00 96.56 89 ASP A CA 1
ATOM 683 C C . ASP A 1 89 ? -21.552 -5.661 23.734 1.00 96.56 89 ASP A C 1
ATOM 685 O O . ASP A 1 89 ? -20.330 -5.608 23.886 1.00 96.56 89 ASP A O 1
ATOM 689 N N . TRP A 1 90 ? -22.109 -5.361 22.558 1.00 97.31 90 TRP A N 1
ATOM 690 C CA . TRP A 1 90 ? -21.319 -4.907 21.414 1.00 97.31 90 TRP A CA 1
ATOM 691 C C . TRP A 1 90 ? -21.257 -3.381 21.355 1.00 97.31 90 TRP A C 1
ATOM 693 O O . TRP A 1 90 ? -22.279 -2.722 21.167 1.00 97.31 90 TRP A O 1
ATOM 703 N N . VAL A 1 91 ? -20.038 -2.840 21.385 1.00 97.69 91 VAL A N 1
ATOM 704 C CA . VAL A 1 91 ? -19.751 -1.412 21.199 1.00 97.69 91 VAL A CA 1
ATOM 705 C C . VAL A 1 91 ? -18.779 -1.247 20.031 1.00 97.69 91 VAL A C 1
ATOM 707 O O . VAL A 1 91 ? -17.729 -1.891 19.977 1.00 97.69 91 VAL A O 1
ATOM 710 N N . TYR A 1 92 ? -19.141 -0.411 19.051 1.00 97.88 92 TYR A N 1
ATOM 711 C CA . TYR A 1 92 ? -18.314 -0.168 17.861 1.00 97.88 92 TYR A CA 1
ATOM 712 C C . TYR A 1 92 ? -17.334 0.998 18.038 1.00 97.88 92 TYR A C 1
ATOM 714 O O . TYR A 1 92 ? -16.221 0.943 17.497 1.00 97.88 92 TYR A O 1
ATOM 722 N N . ASP A 1 93 ? -17.754 2.049 18.741 1.00 98.00 93 ASP A N 1
ATOM 723 C CA . ASP A 1 93 ? -16.922 3.218 18.995 1.00 98.00 93 ASP A CA 1
ATOM 724 C C . ASP A 1 93 ? -15.787 2.841 19.954 1.00 98.00 93 ASP A C 1
ATOM 726 O O . ASP A 1 93 ? -16.017 2.322 21.042 1.00 98.00 93 ASP A O 1
ATOM 730 N N . THR A 1 94 ? -14.544 3.023 19.515 1.00 96.38 94 THR A N 1
ATOM 731 C CA . THR A 1 94 ? -13.384 2.661 20.333 1.00 96.38 94 THR A CA 1
ATOM 732 C C . THR A 1 94 ? -13.030 3.729 21.347 1.00 96.38 94 THR A C 1
ATOM 734 O O . THR A 1 94 ? -12.420 3.382 22.350 1.00 96.38 94 THR A O 1
ATOM 737 N N . ASP A 1 95 ? -13.442 4.976 21.126 1.00 97.19 95 ASP A N 1
ATOM 738 C CA . ASP A 1 95 ? -13.156 6.072 22.050 1.00 97.19 95 ASP A CA 1
ATOM 739 C C . ASP A 1 95 ? -13.984 5.889 23.336 1.00 97.19 95 ASP A C 1
ATOM 741 O O . ASP A 1 95 ? -13.490 6.104 24.442 1.00 97.19 95 ASP A O 1
ATOM 745 N N . GLU A 1 96 ? -15.214 5.376 23.207 1.00 96.06 96 GLU A N 1
ATOM 746 C CA . GLU A 1 96 ? -16.053 4.954 24.338 1.00 96.06 96 GLU A CA 1
ATOM 747 C C . GLU A 1 96 ? -15.406 3.812 25.139 1.00 96.06 96 GLU A C 1
ATOM 749 O O . GLU A 1 96 ? -15.359 3.855 26.369 1.00 96.06 96 GLU A O 1
ATOM 754 N N . LEU A 1 97 ? -14.843 2.812 24.448 1.00 95.25 97 LEU A N 1
ATOM 755 C CA . LEU A 1 97 ? -14.160 1.685 25.091 1.00 95.25 97 LEU A CA 1
ATOM 756 C C . LEU A 1 97 ? -12.875 2.106 25.816 1.00 95.25 97 LEU A C 1
ATOM 758 O O . LEU A 1 97 ? -12.579 1.569 26.881 1.00 95.25 97 LEU A O 1
ATOM 762 N N . GLU A 1 98 ? -12.112 3.044 25.254 1.00 94.69 98 GLU A N 1
ATOM 763 C CA . GLU A 1 98 ? -10.897 3.578 25.879 1.00 94.69 98 GLU A CA 1
ATOM 764 C C . GLU A 1 98 ? -11.225 4.413 27.128 1.00 94.69 98 GLU A C 1
ATOM 766 O O . GLU A 1 98 ? -10.566 4.261 28.157 1.00 94.69 98 GLU A O 1
ATOM 771 N N . LEU A 1 99 ? -12.278 5.239 27.079 1.00 94.75 99 LEU A N 1
ATOM 772 C CA . LEU A 1 99 ? -12.754 5.997 28.241 1.00 94.75 99 LEU A CA 1
ATOM 7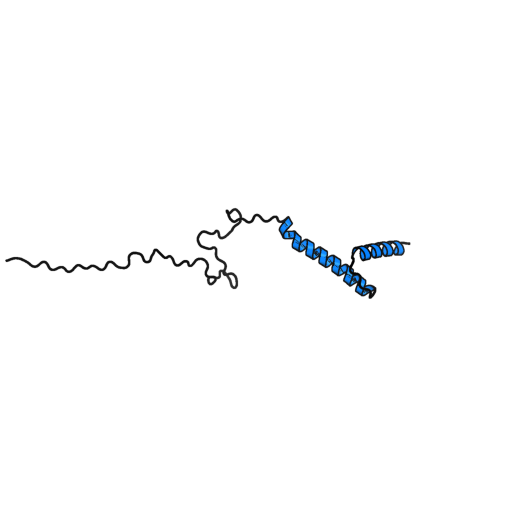73 C C . LEU A 1 99 ? -13.214 5.076 29.376 1.00 94.75 99 LEU A C 1
ATOM 775 O O . LEU A 1 99 ? -12.825 5.291 30.523 1.00 94.75 99 LEU A O 1
ATOM 779 N N . GLN A 1 100 ? -13.991 4.034 29.063 1.00 90.56 100 GLN A N 1
ATOM 780 C CA . GLN A 1 100 ? -14.446 3.072 30.068 1.00 90.56 100 GLN A CA 1
ATOM 781 C C . GLN A 1 100 ? -13.264 2.351 30.728 1.00 90.56 100 GLN A C 1
ATOM 783 O O . GLN A 1 100 ? -13.213 2.255 31.950 1.00 90.56 100 GLN A O 1
ATOM 788 N N . GLN A 1 101 ? -12.277 1.912 29.938 1.00 90.00 101 GLN A N 1
ATOM 789 C CA . GLN A 1 101 ? -11.067 1.274 30.467 1.00 90.00 101 GLN A CA 1
ATOM 790 C C . GLN A 1 101 ? -10.297 2.197 31.419 1.00 90.00 101 GLN A C 1
ATOM 792 O O . GLN A 1 101 ? -9.889 1.755 32.489 1.00 90.00 101 GLN A O 1
ATOM 797 N N . ALA A 1 102 ? -10.144 3.479 31.076 1.00 92.62 102 ALA A N 1
ATOM 798 C CA . ALA A 1 102 ? -9.474 4.446 31.944 1.00 92.62 102 ALA A CA 1
ATOM 799 C C . ALA A 1 102 ? -10.223 4.664 33.274 1.00 92.62 102 ALA A C 1
ATOM 801 O O . ALA A 1 102 ? -9.595 4.754 34.329 1.00 92.62 102 ALA A O 1
ATOM 802 N N . MET A 1 103 ? -11.560 4.717 33.235 1.00 91.38 103 MET A N 1
ATOM 803 C CA . MET A 1 103 ? -12.393 4.852 34.437 1.00 91.38 103 MET A CA 1
ATOM 804 C C . MET A 1 103 ? -12.321 3.607 35.334 1.00 91.38 103 MET A C 1
ATOM 806 O O . MET A 1 103 ? -12.220 3.731 36.556 1.00 91.38 103 MET A O 1
ATOM 810 N N . ASP A 1 104 ? -12.336 2.413 34.737 1.00 89.56 104 ASP A N 1
ATOM 811 C CA . ASP A 1 104 ? -12.239 1.143 35.465 1.00 89.56 104 ASP A CA 1
ATOM 812 C C . ASP A 1 104 ? -10.865 0.988 36.145 1.00 89.56 104 ASP A C 1
ATOM 814 O O . ASP A 1 104 ? -10.773 0.524 37.286 1.00 89.56 104 ASP A O 1
ATOM 818 N N . GLU A 1 105 ? -9.790 1.415 35.472 1.00 89.75 105 GLU A N 1
ATOM 819 C CA . GLU A 1 105 ? -8.433 1.429 36.028 1.00 89.75 105 GLU A CA 1
ATOM 820 C C . GLU A 1 105 ? -8.326 2.358 37.247 1.00 89.75 105 GLU A C 1
ATOM 822 O O . GLU A 1 105 ? -7.800 1.937 38.283 1.00 89.75 105 GLU A O 1
ATOM 827 N N . GLU A 1 106 ? -8.878 3.576 37.168 1.00 90.12 106 GLU A N 1
ATOM 828 C CA . GLU A 1 106 ? -8.914 4.530 38.286 1.00 90.12 106 GLU A CA 1
ATOM 829 C C . GLU A 1 106 ? -9.672 3.949 39.489 1.00 90.12 106 GLU A C 1
ATOM 831 O O . GLU A 1 106 ? -9.155 3.960 40.612 1.00 90.12 106 GLU A O 1
ATOM 836 N N . GLN A 1 107 ? -10.845 3.353 39.256 1.00 85.81 107 GLN A N 1
ATOM 837 C CA . GLN A 1 107 ? -11.652 2.742 40.312 1.00 85.81 107 GLN A CA 1
ATOM 838 C C . GLN A 1 107 ? -10.961 1.534 40.965 1.00 85.81 107 GLN A C 1
ATOM 840 O O . GLN A 1 107 ? -11.119 1.324 42.164 1.00 85.81 107 GLN A O 1
ATOM 845 N N . SER A 1 108 ? -10.175 0.754 40.216 1.00 81.88 108 SER A N 1
ATOM 846 C CA . SER A 1 108 ? -9.433 -0.396 40.761 1.00 81.88 108 SER A CA 1
ATOM 847 C C . SER A 1 108 ? -8.225 -0.013 41.630 1.00 81.88 108 SER A C 1
ATOM 849 O O . SER A 1 108 ? -7.700 -0.852 42.364 1.00 81.88 108 SER A O 1
ATOM 851 N N . SER A 1 109 ? -7.769 1.240 41.529 1.00 80.81 109 SER A N 1
ATOM 852 C CA . SER A 1 109 ? -6.581 1.754 42.224 1.00 80.81 109 SER A CA 1
ATOM 853 C C . SER A 1 109 ? -6.874 2.403 43.586 1.00 80.81 109 SER A C 1
ATOM 855 O O . SER A 1 109 ? -5.935 2.743 44.310 1.00 80.81 109 SER A O 1
ATOM 857 N N . SER A 1 110 ? -8.160 2.560 43.925 1.00 66.12 110 SER A N 1
ATOM 858 C CA . SER A 1 110 ? -8.671 3.117 45.189 1.00 66.12 110 SER A CA 1
ATOM 859 C C . SER A 1 110 ? -9.154 2.021 46.136 1.00 6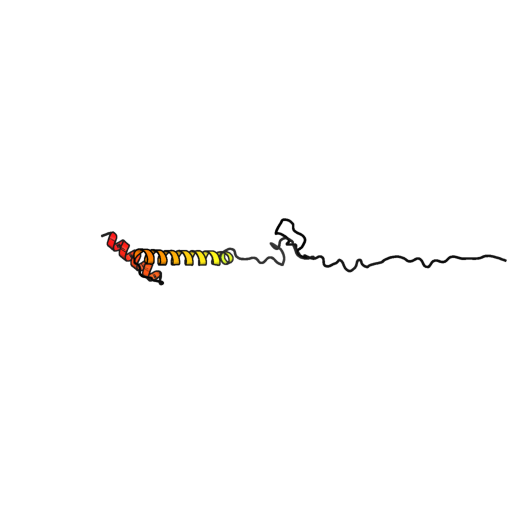6.12 110 SER A C 1
ATOM 861 O O . SER A 1 110 ? -8.932 2.175 47.359 1.00 66.12 110 SER A O 1
#

InterPro domains:
  IPR003420 Methanol dehydrogenase, beta subunit [PF02315] (12-95)
  IPR036557 Methanol dehydrogenase, beta subunit superfamily [G3DSA:4.10.160.10] (27-109)
  IPR036557 Methanol dehydrogenase, beta subunit superfamily [SSF48666] (27-98)

Secondary structure (DSSP, 8-state):
-----------------TTS-----S--S---SBTTB---PPTTS-S--TTSTT-----HHHHHHHHHHHHHHHHHHHHHHHHHHHHS-----HHHHHHHHHHHHHHHT-

pLDDT: mean 85.23, std 18.88, range [40.03, 98.75]

Sequence (110 aa):
MRNRRIIIGATLVAAGGLLGTGTALGYDGTNCEEPGMCWEPKPGYPEKIEGSKYDPKHSESELNKQQESIRGMEKRNAMRVKHFKETGDWVYDTDELELQQAMDEEQSSS

Foldseek 3Di:
DDDDDDDDDPDPPDDPDPVPCPPQVFQPQPCAPDVPRSDDHGVPGDPDCVPHPNHPPDDPVVVCVVVVVVVVVVVLVVLQVVCCVVPVDGDNDVVVSVVVVVVVVVVVVD